Protein AF-A0A7C1D6U0-F1 (afdb_monomer)

Secondary structure (DSSP, 8-state):
---TTS---GGGTPPPTT-EEEEEEETTT--EEEEEEES-HHHHHHHHHHHHHH-SSEEEEEE-TT-PEEP-

Radius of gyration: 12.1 Å; Cα contacts (8 Å, |Δi|>4): 129; chains: 1; bounding box: 32×17×36 Å

Nearest PDB structures (foldseek):
  3zdt-assembly1_A  TM=5.152E-01  e=1.823E+00  Gallus gallus
  5xln-assembly1_A  TM=5.810E-01  e=5.338E+00  Homo sapiens
  6ty3-assembly1_B  TM=4.405E-01  e=2.501E+00  Gallus gallus

Foldseek 3Di:
DQPPVNDDDLVNQAAPPQWKWKWKAFQPPRDIDTDDIGNDPVVQVVVQVVVVVVDVRIDMWMHYNVSDTDDD

pLDDT: mean 85.93, std 13.55, range [39.41, 96.75]

Solvent-accessible surface area (backbone atoms only — not comparable to full-atom values): 4185 Å² total; per-residue (Å²): 114,53,47,102,81,69,49,78,52,54,77,66,57,34,18,58,84,81,24,32,19,36,34,37,29,35,70,88,81,64,54,76,42,83,75,49,79,33,70,49,65,71,59,44,50,54,50,50,54,52,48,49,77,71,38,87,63,43,49,72,48,39,16,32,55,84,29,47,79,56,89,131

Structure (mmCIF, N/CA/C/O backbone):
data_AF-A0A7C1D6U0-F1
#
_entry.id   AF-A0A7C1D6U0-F1
#
loop_
_atom_site.group_PDB
_atom_site.id
_atom_site.type_symbol
_atom_site.label_atom_id
_atom_site.label_alt_id
_atom_site.label_comp_id
_atom_site.label_asym_id
_atom_site.label_entity_id
_atom_site.label_seq_id
_atom_site.pdbx_PDB_ins_code
_atom_site.Cartn_x
_atom_site.Cartn_y
_atom_site.Cartn_z
_atom_site.occupancy
_atom_site.B_iso_or_equiv
_atom_site.auth_seq_id
_atom_site.auth_comp_id
_atom_site.auth_asym_id
_atom_site.auth_atom_id
_atom_site.pdbx_PDB_model_num
ATOM 1 N N . MET A 1 1 ? 3.131 4.046 14.382 1.00 39.41 1 MET A N 1
ATOM 2 C CA . MET A 1 1 ? 4.446 4.277 15.016 1.00 39.41 1 MET A CA 1
ATOM 3 C C . MET A 1 1 ? 4.921 2.929 15.524 1.00 39.41 1 MET A C 1
ATOM 5 O O . MET A 1 1 ? 4.084 2.242 16.097 1.00 39.41 1 MET A O 1
ATOM 9 N N . PRO A 1 2 ? 6.208 2.568 15.377 1.00 45.31 2 PRO A N 1
ATOM 10 C CA . PRO A 1 2 ? 6.727 1.311 15.913 1.00 45.31 2 PRO A CA 1
ATOM 11 C C . PRO A 1 2 ? 6.367 1.186 17.395 1.00 45.31 2 PRO A C 1
ATOM 13 O O . PRO A 1 2 ? 6.333 2.192 18.110 1.00 45.31 2 PRO A O 1
ATOM 16 N N . ASN A 1 3 ? 6.087 -0.028 17.861 1.00 54.16 3 ASN A N 1
ATOM 17 C CA . ASN A 1 3 ? 5.847 -0.254 19.286 1.00 54.16 3 ASN A CA 1
ATOM 18 C C . ASN A 1 3 ? 7.101 0.098 20.127 1.00 54.16 3 ASN A C 1
ATOM 20 O O . ASN A 1 3 ? 8.162 0.398 19.582 1.00 54.16 3 ASN A O 1
ATOM 24 N N . GLU A 1 4 ? 7.010 0.049 21.463 1.00 50.84 4 GLU A N 1
ATOM 25 C CA . GLU A 1 4 ? 8.107 0.410 22.393 1.00 50.84 4 GLU A CA 1
ATOM 26 C C . GLU A 1 4 ? 9.425 -0.372 22.171 1.00 50.84 4 GLU A C 1
ATOM 28 O O . GLU A 1 4 ? 10.467 -0.011 22.715 1.00 50.84 4 GLU A O 1
ATOM 33 N N . HIS A 1 5 ? 9.400 -1.416 21.335 1.00 54.66 5 HIS A N 1
ATOM 34 C CA . HIS A 1 5 ? 10.545 -2.239 20.946 1.00 54.66 5 HIS A CA 1
ATOM 35 C C . HIS A 1 5 ? 11.042 -1.977 19.513 1.00 54.66 5 HIS A C 1
ATOM 37 O O . HIS A 1 5 ? 11.872 -2.732 19.010 1.00 54.66 5 HIS A O 1
ATOM 43 N N . GLY A 1 6 ? 10.545 -0.933 18.842 1.00 55.56 6 GLY A N 1
ATOM 44 C CA . GLY A 1 6 ? 10.934 -0.592 17.473 1.00 55.56 6 GLY A CA 1
ATOM 45 C C . GLY A 1 6 ? 10.404 -1.566 16.416 1.00 55.56 6 GLY A C 1
ATOM 46 O O . GLY A 1 6 ? 10.814 -1.485 15.262 1.00 55.56 6 GLY A O 1
ATOM 47 N N . GLN A 1 7 ? 9.505 -2.485 16.782 1.00 61.69 7 GLN A N 1
ATOM 48 C CA . GLN A 1 7 ? 8.904 -3.410 15.832 1.00 61.69 7 GLN A CA 1
ATOM 49 C C . GLN A 1 7 ? 7.715 -2.744 15.153 1.00 61.69 7 GLN A C 1
ATOM 51 O O . GLN A 1 7 ? 6.775 -2.267 15.796 1.00 61.69 7 GLN A O 1
ATOM 56 N N . ILE A 1 8 ? 7.774 -2.737 13.831 1.00 65.88 8 ILE A N 1
ATOM 57 C CA . ILE A 1 8 ? 6.667 -2.354 12.975 1.00 65.88 8 ILE A CA 1
ATOM 58 C C . ILE A 1 8 ? 5.622 -3.474 13.026 1.00 65.88 8 ILE A C 1
ATOM 60 O O . ILE A 1 8 ? 5.956 -4.651 12.878 1.00 65.88 8 ILE A O 1
ATOM 64 N N . THR A 1 9 ? 4.360 -3.120 13.266 1.00 65.44 9 THR A N 1
ATOM 65 C CA . THR A 1 9 ? 3.256 -4.082 13.349 1.00 65.44 9 THR A CA 1
ATOM 66 C C . THR A 1 9 ? 2.248 -3.857 12.221 1.00 65.44 9 THR A C 1
ATOM 68 O O . THR A 1 9 ? 2.110 -2.735 11.743 1.00 65.44 9 THR A O 1
ATOM 71 N N . PRO A 1 10 ? 1.460 -4.868 11.812 1.00 64.81 10 PRO A N 1
ATOM 72 C CA . PRO A 1 10 ? 0.416 -4.683 10.795 1.00 64.81 10 PRO A CA 1
ATOM 73 C C . PRO A 1 10 ? -0.605 -3.580 11.134 1.00 64.81 10 PRO A C 1
ATOM 75 O O . PRO A 1 10 ? -1.190 -2.961 10.247 1.00 64.81 10 PRO A O 1
ATOM 78 N N . ALA A 1 11 ? -0.800 -3.283 12.426 1.00 68.56 11 ALA A N 1
ATOM 79 C CA . ALA A 1 11 ? -1.666 -2.194 12.876 1.00 68.56 11 ALA A CA 1
ATOM 80 C C . ALA A 1 11 ? -1.174 -0.805 12.430 1.00 68.56 11 ALA A C 1
ATOM 82 O O . ALA A 1 11 ? -1.989 0.109 12.308 1.00 68.56 11 ALA A O 1
ATOM 83 N N . ASP A 1 12 ? 0.123 -0.653 12.155 1.00 72.19 12 ASP A N 1
ATOM 84 C CA . ASP A 1 12 ? 0.724 0.595 11.683 1.00 72.19 12 ASP A CA 1
ATOM 85 C C . ASP A 1 12 ? 0.356 0.925 10.230 1.00 72.19 12 ASP A C 1
ATOM 87 O O . ASP A 1 12 ? 0.330 2.098 9.855 1.00 72.19 12 ASP A O 1
ATOM 91 N N . PHE A 1 13 ? 0.005 -0.088 9.432 1.00 78.44 13 PHE A N 1
ATOM 92 C CA . PHE A 1 13 ? -0.315 0.065 8.005 1.00 78.44 13 PHE A CA 1
ATOM 93 C C . PHE A 1 13 ? -1.763 -0.239 7.654 1.00 78.44 13 PHE A C 1
ATOM 95 O O . PHE A 1 13 ? -2.173 -0.111 6.504 1.00 78.44 13 PHE A O 1
ATOM 102 N N . LYS A 1 14 ? -2.564 -0.558 8.665 1.00 87.88 14 LYS A N 1
ATOM 103 C CA . LYS A 1 14 ? -4.004 -0.713 8.552 1.00 87.88 14 LYS A CA 1
ATOM 104 C C . LYS A 1 14 ? -4.646 0.498 7.866 1.00 87.88 14 LYS A C 1
ATOM 106 O O . LYS A 1 14 ? -4.399 1.648 8.247 1.00 87.88 14 LYS A O 1
ATOM 111 N N . ALA A 1 15 ? -5.499 0.237 6.878 1.00 91.69 15 ALA A N 1
ATOM 112 C CA . ALA A 1 15 ? -6.258 1.291 6.225 1.00 91.69 15 ALA A CA 1
ATOM 113 C C . ALA A 1 15 ? -7.321 1.876 7.174 1.00 91.69 15 ALA A C 1
ATOM 115 O O . ALA A 1 15 ? -7.803 1.190 8.086 1.00 91.69 15 ALA A O 1
ATOM 116 N N . PRO A 1 16 ? -7.732 3.142 6.983 1.00 92.62 16 PRO A N 1
ATOM 117 C CA . PRO A 1 16 ? -8.924 3.658 7.639 1.00 92.62 16 PRO A CA 1
ATOM 118 C C . PRO A 1 16 ? -10.148 2.810 7.277 1.00 92.62 16 PRO A C 1
ATOM 120 O O . PRO A 1 16 ? -10.197 2.205 6.209 1.00 92.62 16 PRO A O 1
ATOM 123 N N . LYS A 1 17 ? -11.156 2.814 8.154 1.00 92.69 17 LYS A N 1
ATOM 124 C CA . LYS A 1 17 ? -12.398 2.061 7.949 1.00 92.69 17 LYS A CA 1
ATOM 125 C C . LYS A 1 17 ? -13.006 2.330 6.564 1.00 92.69 17 LYS A C 1
ATOM 127 O O . LYS A 1 17 ? -13.087 3.492 6.156 1.00 92.69 17 LYS A O 1
ATOM 132 N N . ASP A 1 18 ? -13.449 1.263 5.894 1.00 90.69 18 ASP A N 1
ATOM 133 C CA . ASP A 1 18 ? -14.081 1.293 4.565 1.00 90.69 18 ASP A CA 1
ATOM 134 C C . ASP A 1 18 ? -13.178 1.867 3.445 1.00 90.69 18 ASP A C 1
ATOM 136 O O . ASP A 1 18 ? -13.667 2.364 2.428 1.00 90.69 18 ASP A O 1
ATOM 140 N N . LYS A 1 19 ? -11.850 1.822 3.629 1.00 96.00 19 LYS A N 1
ATOM 141 C CA . LYS A 1 19 ? -10.846 2.225 2.636 1.00 96.00 19 LYS A CA 1
ATOM 142 C C . LYS A 1 19 ? -9.776 1.150 2.463 1.00 96.00 19 LYS A C 1
ATOM 144 O O . LYS A 1 19 ? -9.633 0.244 3.278 1.00 96.00 19 LYS A O 1
ATOM 149 N N . TYR A 1 20 ? -8.981 1.338 1.424 1.00 95.12 20 TYR A N 1
ATOM 150 C CA . TYR A 1 20 ? -7.744 0.635 1.144 1.00 95.12 20 TYR A CA 1
ATOM 151 C C . TYR A 1 20 ? -6.588 1.623 1.212 1.00 95.12 20 TYR A C 1
ATOM 153 O O . TYR A 1 20 ? -6.722 2.762 0.762 1.00 95.12 20 TYR A O 1
ATOM 161 N N . ARG A 1 21 ? -5.457 1.198 1.761 1.00 95.81 21 ARG A N 1
ATOM 162 C CA . ARG A 1 21 ? -4.264 2.030 1.908 1.00 95.81 21 ARG A CA 1
ATOM 163 C C . ARG A 1 21 ? -3.144 1.496 1.040 1.00 95.81 21 ARG A C 1
ATOM 165 O O . ARG A 1 21 ? -2.805 0.325 1.148 1.00 95.81 21 ARG A O 1
ATOM 172 N N . ILE A 1 22 ? -2.545 2.365 0.237 1.00 95.19 22 ILE A N 1
ATOM 173 C CA . ILE A 1 22 ? -1.308 2.062 -0.481 1.00 95.19 22 ILE A CA 1
ATOM 174 C C . ILE A 1 22 ? -0.144 2.593 0.348 1.00 95.19 22 ILE A C 1
ATOM 176 O O . ILE A 1 22 ? -0.107 3.785 0.673 1.00 95.19 22 ILE A O 1
ATOM 180 N N . THR A 1 23 ? 0.810 1.726 0.671 1.00 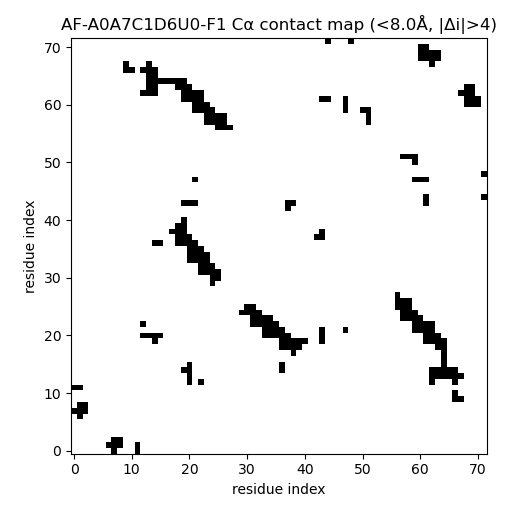94.38 23 THR A N 1
ATOM 181 C CA . THR A 1 23 ? 2.102 2.127 1.236 1.00 94.38 23 THR A CA 1
ATOM 182 C C . THR A 1 23 ? 3.225 1.851 0.249 1.00 94.38 23 THR A C 1
ATOM 184 O O . THR A 1 23 ? 3.099 1.003 -0.633 1.00 94.38 23 THR A O 1
ATOM 187 N N . ARG A 1 24 ? 4.324 2.584 0.404 1.00 92.56 24 ARG A N 1
ATOM 188 C CA . ARG A 1 24 ? 5.556 2.447 -0.368 1.00 92.56 24 ARG A CA 1
ATOM 189 C C . ARG A 1 24 ? 6.714 2.217 0.590 1.00 92.56 24 ARG A C 1
ATOM 191 O O . ARG A 1 24 ? 6.857 3.001 1.519 1.00 92.56 24 ARG A O 1
ATOM 198 N N . GLU A 1 25 ? 7.524 1.203 0.348 1.00 91.62 25 GLU A N 1
ATOM 199 C CA . GLU A 1 25 ? 8.813 0.987 1.005 1.00 91.62 25 GLU A CA 1
ATOM 200 C C . GLU A 1 25 ? 9.932 1.339 0.025 1.00 91.62 25 GLU A C 1
ATOM 202 O O . GLU A 1 25 ? 9.962 0.808 -1.088 1.00 91.62 25 GLU A O 1
ATOM 207 N N . ASP A 1 26 ? 10.813 2.260 0.410 1.00 88.62 26 ASP A N 1
ATOM 208 C CA . ASP A 1 26 ? 12.013 2.581 -0.3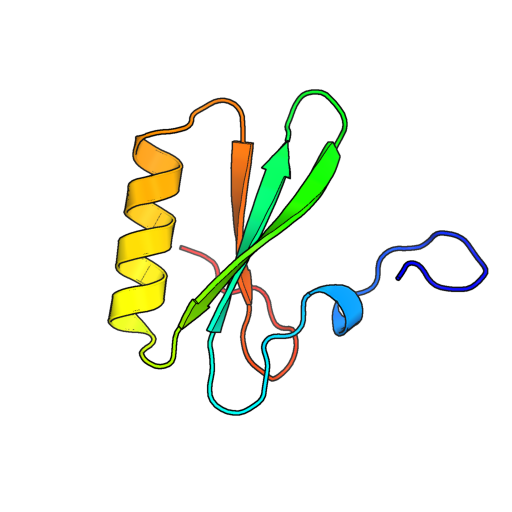67 1.00 88.62 26 ASP A CA 1
ATOM 209 C C . ASP A 1 26 ? 13.025 1.434 -0.233 1.00 88.62 26 ASP A C 1
ATOM 211 O O . ASP A 1 26 ? 13.360 1.011 0.874 1.00 88.62 26 ASP A O 1
ATOM 215 N N . MET A 1 27 ? 13.515 0.896 -1.353 1.00 89.38 27 MET A N 1
ATOM 216 C CA . MET A 1 27 ? 14.431 -0.250 -1.320 1.00 89.38 27 MET A CA 1
ATOM 217 C C . MET A 1 27 ? 15.841 0.104 -0.825 1.00 89.38 27 MET A C 1
ATOM 219 O O . MET A 1 27 ? 16.618 -0.805 -0.524 1.00 89.38 27 MET A O 1
ATOM 223 N N . ASN A 1 28 ? 16.201 1.389 -0.758 1.00 87.69 28 ASN A N 1
ATOM 224 C CA . ASN A 1 28 ? 17.534 1.823 -0.345 1.00 87.69 28 ASN A CA 1
ATOM 225 C C . ASN A 1 28 ? 17.687 1.872 1.177 1.00 87.69 28 ASN A C 1
ATOM 227 O O . ASN A 1 28 ? 18.723 1.454 1.698 1.00 87.69 28 ASN A O 1
ATOM 231 N N . ASP A 1 29 ? 16.686 2.400 1.882 1.00 88.31 29 ASP A N 1
ATOM 232 C CA . ASP A 1 29 ? 16.725 2.603 3.335 1.00 88.31 29 ASP A CA 1
ATOM 233 C C . ASP A 1 29 ? 15.628 1.848 4.107 1.00 88.31 29 ASP A C 1
ATOM 235 O O . ASP A 1 29 ? 15.682 1.791 5.338 1.00 88.31 29 ASP A O 1
ATOM 239 N N . GLY A 1 30 ? 14.688 1.206 3.403 1.00 84.38 30 GLY A N 1
ATOM 240 C CA . GLY A 1 30 ? 13.575 0.460 3.990 1.00 84.38 30 GLY A CA 1
ATOM 241 C C . GLY A 1 30 ? 12.489 1.355 4.591 1.00 84.38 30 GLY A C 1
ATOM 242 O O . GLY A 1 30 ? 11.660 0.874 5.368 1.00 84.38 30 GLY A O 1
ATOM 243 N N . GLU A 1 31 ? 12.490 2.663 4.308 1.00 85.88 31 GLU A N 1
ATOM 244 C CA . GLU A 1 31 ? 11.513 3.574 4.891 1.00 85.88 31 GLU A CA 1
ATOM 245 C C . GLU A 1 31 ? 10.126 3.374 4.264 1.00 85.88 31 GLU A C 1
ATOM 247 O O . GLU A 1 31 ? 9.938 3.426 3.045 1.00 85.88 31 GLU A O 1
ATOM 252 N N . LEU A 1 32 ? 9.128 3.178 5.129 1.00 86.75 32 LEU A N 1
ATOM 253 C CA . LEU A 1 32 ? 7.732 2.972 4.757 1.00 86.75 32 LEU A CA 1
ATOM 254 C C . LEU A 1 32 ? 6.929 4.275 4.822 1.00 86.75 32 LEU A C 1
ATOM 256 O O . LEU A 1 32 ? 6.823 4.920 5.864 1.00 86.75 32 LEU A O 1
ATOM 260 N N . HIS A 1 33 ? 6.271 4.601 3.712 1.00 88.62 33 HIS A N 1
ATOM 261 C CA . HIS A 1 33 ? 5.482 5.814 3.510 1.00 88.62 33 HIS A CA 1
ATOM 262 C C . HI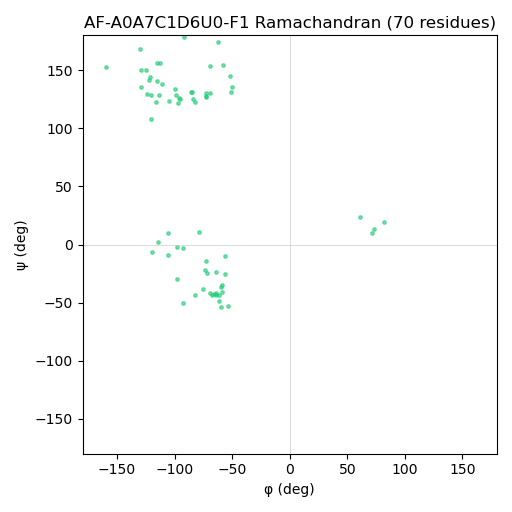S A 1 33 ? 4.039 5.478 3.134 1.00 88.62 33 HIS A C 1
ATOM 264 O O . HIS A 1 33 ? 3.787 4.571 2.341 1.00 88.62 33 HIS A O 1
ATOM 270 N N . ILE A 1 34 ? 3.072 6.241 3.649 1.00 91.62 34 ILE A N 1
ATOM 271 C CA . ILE A 1 34 ? 1.676 6.164 3.190 1.00 91.62 34 ILE A CA 1
ATOM 272 C C . ILE A 1 34 ? 1.540 7.009 1.924 1.00 91.62 34 ILE A C 1
ATOM 274 O O . ILE A 1 34 ? 1.798 8.210 1.951 1.00 91.62 34 ILE A O 1
ATOM 278 N N . VAL A 1 35 ? 1.099 6.390 0.830 1.00 94.50 35 VAL A N 1
ATOM 279 C CA . VAL A 1 35 ? 0.937 7.056 -0.469 1.00 94.50 35 VAL A CA 1
ATOM 280 C C . VAL A 1 35 ? -0.478 7.599 -0.631 1.00 94.50 35 VAL A C 1
ATOM 282 O O . VAL A 1 35 ? -0.664 8.760 -0.993 1.00 94.50 35 VAL A O 1
ATOM 285 N N . ALA A 1 36 ? -1.487 6.759 -0.384 1.00 94.88 36 ALA A N 1
ATOM 286 C CA . ALA A 1 36 ? -2.886 7.113 -0.603 1.00 94.88 36 ALA A CA 1
ATOM 287 C C . ALA A 1 36 ? -3.847 6.224 0.197 1.00 94.88 36 ALA A C 1
ATOM 289 O O . ALA A 1 36 ? -3.563 5.051 0.432 1.00 94.88 36 ALA A O 1
ATOM 290 N N . ASP A 1 37 ? -5.021 6.775 0.521 1.00 96.25 37 ASP A N 1
ATOM 291 C CA . ASP A 1 37 ? -6.179 6.042 1.042 1.00 96.25 37 ASP A CA 1
ATOM 292 C C . ASP A 1 37 ? -7.340 6.145 0.034 1.00 96.25 37 ASP A C 1
ATOM 294 O O . ASP A 1 37 ? -7.775 7.247 -0.312 1.00 96.25 37 ASP A O 1
ATOM 298 N N . ILE A 1 38 ? -7.860 5.009 -0.436 1.00 96.75 38 ILE A N 1
ATOM 299 C CA . ILE A 1 38 ? -8.783 4.904 -1.577 1.00 96.75 38 ILE A CA 1
ATOM 300 C C . ILE A 1 38 ? -10.008 4.069 -1.181 1.00 96.75 38 ILE A C 1
ATOM 302 O O . ILE A 1 38 ? -9.870 3.020 -0.569 1.00 96.75 38 ILE A O 1
ATOM 306 N N . TYR A 1 39 ? -11.222 4.505 -1.528 1.00 93.56 39 TYR A N 1
ATOM 307 C CA . TYR A 1 39 ? -12.460 3.813 -1.125 1.00 93.56 39 TYR A CA 1
ATOM 308 C C . TYR A 1 39 ? -12.750 2.529 -1.913 1.00 93.56 39 TYR A C 1
ATOM 310 O O . TYR A 1 39 ? -13.255 1.555 -1.362 1.00 93.56 39 TYR A O 1
ATOM 318 N N . HIS A 1 40 ? -12.476 2.526 -3.216 1.00 94.12 40 HIS A N 1
ATOM 319 C CA . HIS A 1 40 ? -12.839 1.417 -4.094 1.00 94.12 40 HIS A CA 1
ATOM 320 C C . HIS A 1 40 ? -11.644 0.503 -4.334 1.00 94.12 40 HIS A C 1
ATOM 322 O O . HIS A 1 40 ? -10.587 0.978 -4.748 1.00 94.12 40 HIS A O 1
ATOM 328 N N . TYR A 1 41 ? -11.848 -0.798 -4.121 1.00 93.81 41 TYR A N 1
ATOM 329 C CA . TYR A 1 41 ? -10.818 -1.822 -4.289 1.00 93.81 41 TYR A CA 1
ATOM 330 C C . TYR A 1 41 ? -10.178 -1.767 -5.678 1.00 93.81 41 TYR A C 1
ATOM 332 O O . TYR A 1 41 ? -8.969 -1.597 -5.777 1.00 93.81 41 TYR A O 1
ATOM 340 N N . ASP A 1 42 ? -10.990 -1.799 -6.738 1.00 95.75 42 ASP A N 1
ATOM 341 C CA . ASP A 1 42 ? -10.493 -1.820 -8.119 1.00 95.75 42 ASP A CA 1
ATOM 342 C C . ASP A 1 42 ? -9.646 -0.583 -8.450 1.00 95.75 42 ASP A C 1
ATOM 344 O O . ASP A 1 42 ? -8.637 -0.671 -9.145 1.00 95.75 42 ASP A O 1
ATOM 348 N N . CYS A 1 43 ? -10.018 0.585 -7.913 1.00 96.00 43 CYS A N 1
ATOM 349 C CA . CYS A 1 43 ? -9.227 1.802 -8.073 1.00 96.00 43 CYS A CA 1
ATOM 350 C C . CYS A 1 43 ? -7.906 1.725 -7.303 1.00 96.00 43 CYS A C 1
ATOM 352 O O . CYS A 1 43 ? -6.879 2.160 -7.818 1.00 96.00 43 CYS A O 1
ATOM 354 N N . ALA A 1 44 ? -7.931 1.199 -6.077 1.00 96.12 44 ALA A N 1
ATOM 355 C CA . ALA A 1 44 ? -6.737 1.066 -5.254 1.00 96.12 44 ALA A CA 1
ATOM 356 C C . ALA A 1 44 ? -5.743 0.079 -5.877 1.00 96.12 44 ALA A C 1
ATOM 358 O O . ALA A 1 44 ? -4.557 0.387 -5.967 1.00 96.12 44 ALA A O 1
ATOM 359 N N . LEU A 1 45 ? -6.251 -1.042 -6.391 1.00 95.62 45 LEU A N 1
ATOM 360 C CA . LEU A 1 45 ? -5.487 -2.041 -7.126 1.00 95.62 45 LEU A CA 1
ATOM 361 C C . LEU A 1 45 ? -4.844 -1.439 -8.381 1.00 95.62 45 LEU A C 1
ATOM 363 O O . LEU A 1 45 ? -3.626 -1.482 -8.524 1.00 95.62 45 LEU A O 1
ATOM 367 N N . LEU A 1 46 ? -5.641 -0.794 -9.240 1.00 96.38 46 LEU A N 1
ATOM 368 C CA . LEU A 1 46 ? -5.146 -0.192 -10.480 1.00 96.38 46 LEU A CA 1
ATOM 369 C C . LEU A 1 46 ? -4.060 0.864 -10.221 1.00 96.38 46 LEU A C 1
ATOM 371 O O . LEU A 1 46 ? -3.071 0.937 -10.948 1.00 96.38 46 LEU A O 1
ATOM 375 N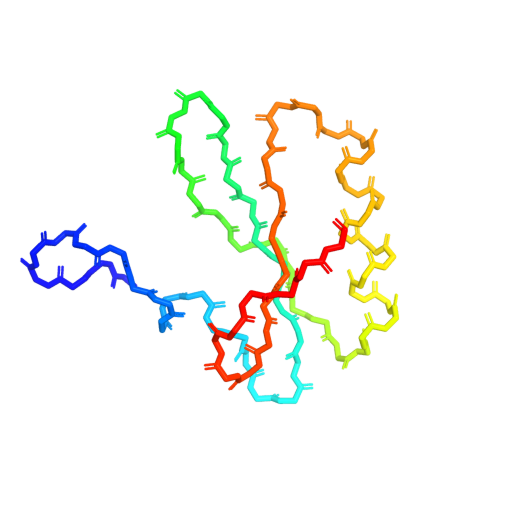 N . ILE A 1 47 ? -4.237 1.695 -9.189 1.00 95.81 47 ILE A N 1
ATOM 376 C CA . ILE A 1 47 ? -3.248 2.711 -8.814 1.00 95.81 47 ILE A CA 1
ATOM 377 C C . ILE A 1 47 ? -1.973 2.051 -8.278 1.00 95.81 47 ILE A C 1
ATOM 379 O O . ILE A 1 47 ? -0.883 2.465 -8.668 1.00 95.81 47 ILE A O 1
ATOM 383 N N . A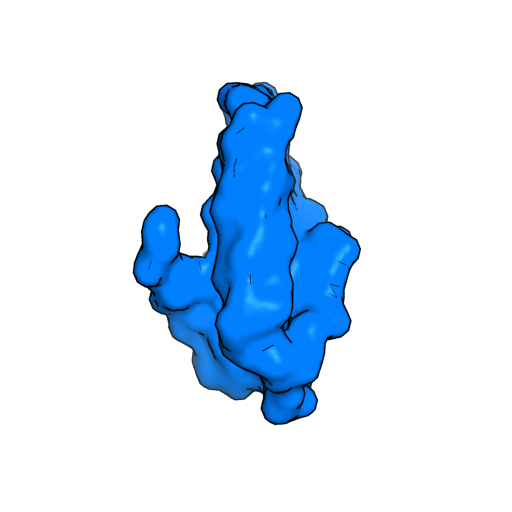LA A 1 48 ? -2.086 1.029 -7.426 1.00 94.88 48 ALA A N 1
ATOM 384 C CA . ALA A 1 48 ? -0.930 0.328 -6.874 1.00 94.88 48 ALA A CA 1
ATOM 385 C C . ALA A 1 48 ? -0.112 -0.386 -7.966 1.00 94.88 48 ALA A C 1
ATOM 387 O O . ALA A 1 48 ? 1.112 -0.254 -8.006 1.00 94.88 48 ALA A O 1
ATOM 388 N N . GLU A 1 49 ? -0.778 -1.064 -8.906 1.00 94.38 49 GLU A N 1
ATOM 389 C CA . GLU A 1 49 ? -0.135 -1.671 -10.078 1.00 94.38 49 GLU A CA 1
ATOM 390 C C . GLU A 1 49 ? 0.549 -0.623 -10.964 1.00 94.38 49 GLU A C 1
ATOM 392 O O . GLU A 1 49 ? 1.684 -0.814 -11.407 1.00 94.38 49 GLU A O 1
ATOM 397 N N . TRP A 1 50 ? -0.116 0.513 -11.201 1.00 95.69 50 TRP A N 1
ATOM 398 C CA . TRP A 1 50 ? 0.447 1.596 -12.002 1.00 95.69 50 TRP A CA 1
ATOM 399 C C . TRP A 1 50 ? 1.690 2.216 -11.354 1.00 95.69 50 TRP A C 1
ATOM 401 O O . TRP A 1 50 ? 2.675 2.462 -12.050 1.00 95.69 50 TRP A O 1
ATOM 411 N N . LEU A 1 51 ? 1.672 2.428 -10.035 1.00 94.62 51 LEU A N 1
ATOM 412 C CA . LEU A 1 51 ? 2.825 2.918 -9.276 1.00 94.62 51 LEU A CA 1
ATOM 413 C C . LEU A 1 51 ? 4.000 1.939 -9.362 1.00 94.62 51 LEU A C 1
ATOM 415 O O . LEU A 1 51 ? 5.097 2.342 -9.744 1.00 94.62 51 LEU A O 1
ATOM 419 N N . ARG A 1 52 ? 3.748 0.646 -9.131 1.00 90.50 52 ARG A N 1
ATOM 420 C CA . ARG A 1 52 ? 4.754 -0.422 -9.244 1.00 90.50 52 ARG A CA 1
ATOM 421 C C . ARG A 1 52 ? 5.369 -0.517 -10.642 1.00 90.50 52 ARG A C 1
ATOM 423 O O . ARG A 1 52 ? 6.545 -0.825 -10.787 1.00 90.50 52 ARG A O 1
ATOM 430 N N . ALA A 1 53 ? 4.593 -0.249 -11.690 1.00 93.06 53 ALA A N 1
ATOM 431 C CA . ALA A 1 53 ? 5.104 -0.240 -13.059 1.00 93.06 53 ALA A CA 1
ATOM 432 C C . ALA A 1 53 ? 5.970 0.995 -13.381 1.00 93.06 53 ALA A C 1
ATOM 434 O O . ALA A 1 53 ? 6.734 0.973 -14.350 1.00 93.06 53 ALA A O 1
ATOM 435 N N . LYS A 1 54 ? 5.822 2.089 -12.623 1.00 93.56 54 LYS A N 1
ATOM 436 C CA . LYS A 1 54 ? 6.513 3.367 -12.856 1.00 93.56 54 LYS A CA 1
ATOM 437 C C . LYS A 1 54 ? 7.749 3.563 -11.993 1.00 93.56 54 LYS A C 1
ATOM 439 O O . LYS A 1 54 ? 8.668 4.241 -12.443 1.00 93.56 54 LYS A O 1
ATOM 444 N N . ASP A 1 55 ? 7.758 2.987 -10.802 1.00 90.25 55 ASP A N 1
ATOM 445 C CA . ASP A 1 55 ? 8.827 3.118 -9.824 1.00 90.25 55 ASP A CA 1
ATOM 446 C C . ASP A 1 55 ? 9.399 1.728 -9.514 1.00 90.2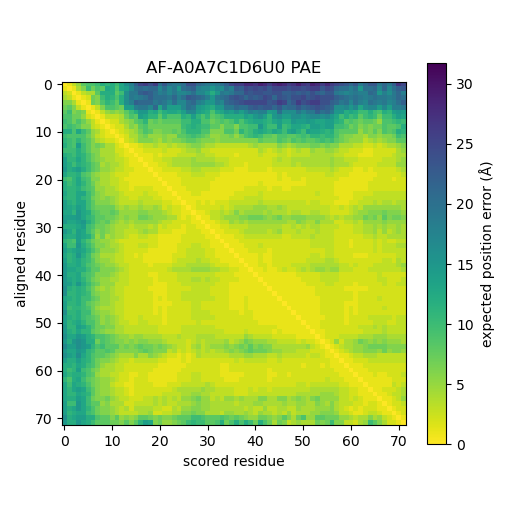5 55 ASP A C 1
ATOM 448 O O . ASP A 1 55 ? 8.734 0.893 -8.906 1.00 90.25 55 ASP A O 1
ATOM 452 N N . GLN A 1 56 ? 10.620 1.480 -10.001 1.00 87.44 56 GLN A N 1
ATOM 453 C CA . GLN A 1 56 ? 11.346 0.220 -9.796 1.00 87.44 56 GLN A CA 1
ATOM 454 C C . GLN A 1 56 ? 12.270 0.253 -8.572 1.00 87.44 56 GLN A C 1
ATOM 456 O O . GLN A 1 56 ? 12.909 -0.754 -8.277 1.00 87.44 56 GLN A O 1
ATOM 461 N N . GLU A 1 57 ? 12.366 1.392 -7.886 1.00 89.12 57 GLU A N 1
ATOM 462 C CA . GLU A 1 57 ? 13.221 1.579 -6.708 1.00 89.12 57 GLU A CA 1
ATOM 463 C C . GLU A 1 57 ? 12.431 1.426 -5.402 1.00 89.12 57 GLU A C 1
ATOM 465 O O . GLU A 1 57 ? 13.003 1.474 -4.314 1.00 89.12 57 GLU A O 1
ATOM 470 N N . SER A 1 58 ? 11.120 1.199 -5.509 1.00 91.62 58 SER A N 1
ATOM 471 C CA . SER A 1 58 ? 10.221 1.051 -4.374 1.00 91.62 58 SER A CA 1
ATOM 472 C C . SER A 1 58 ? 9.370 -0.212 -4.467 1.00 91.62 58 SER A C 1
ATOM 474 O O . SER A 1 58 ? 8.964 -0.647 -5.547 1.00 91.62 58 SER A O 1
ATOM 476 N N . VAL A 1 59 ? 9.014 -0.761 -3.307 1.00 90.81 59 VAL A N 1
ATOM 477 C CA . VAL A 1 59 ? 8.001 -1.813 -3.179 1.00 90.81 59 VAL A CA 1
ATOM 478 C C . VAL A 1 59 ? 6.687 -1.180 -2.735 1.00 90.81 59 VAL A C 1
ATOM 480 O O . VAL A 1 59 ? 6.662 -0.352 -1.827 1.00 90.81 59 VAL A O 1
ATOM 483 N N . PHE A 1 60 ? 5.581 -1.555 -3.374 1.00 92.81 60 PHE A N 1
ATOM 484 C CA . PHE A 1 60 ? 4.252 -1.058 -3.024 1.00 92.81 60 PHE A CA 1
ATOM 485 C C . PHE A 1 60 ? 3.411 -2.168 -2.415 1.00 92.81 60 PHE A C 1
ATOM 487 O O . PHE A 1 60 ? 3.384 -3.284 -2.930 1.00 92.81 60 PHE A O 1
ATOM 494 N N . PHE A 1 61 ? 2.678 -1.820 -1.365 1.00 92.50 61 PHE A N 1
ATOM 495 C CA . PHE A 1 61 ? 1.776 -2.718 -0.655 1.00 92.50 61 PHE A CA 1
ATOM 496 C C . PHE A 1 61 ? 0.381 -2.110 -0.602 1.00 92.50 61 PHE A C 1
ATOM 498 O O . PHE A 1 61 ? 0.225 -0.885 -0.562 1.00 92.50 61 PHE A O 1
ATOM 505 N N . LEU A 1 62 ? -0.632 -2.968 -0.572 1.00 95.06 62 LEU A N 1
ATOM 506 C CA . LEU A 1 62 ? -2.030 -2.580 -0.457 1.00 95.06 62 LEU A CA 1
ATOM 507 C C . LEU A 1 62 ? -2.610 -3.218 0.802 1.00 95.06 62 LEU A C 1
ATOM 509 O O . LEU A 1 62 ? -2.505 -4.424 0.984 1.00 95.06 62 LEU A O 1
ATOM 513 N N . TRP A 1 63 ? -3.246 -2.419 1.650 1.00 93.81 63 TRP A N 1
ATOM 514 C CA . TRP A 1 63 ? -3.782 -2.856 2.937 1.00 93.81 63 TRP A CA 1
ATOM 515 C C . TRP A 1 63 ? -5.282 -2.616 3.012 1.00 93.81 63 TRP A C 1
ATOM 517 O O . TRP A 1 63 ? -5.773 -1.594 2.524 1.00 93.81 63 TRP A O 1
ATOM 527 N N . ASP A 1 64 ? -6.001 -3.524 3.668 1.00 93.44 64 ASP A N 1
ATOM 528 C CA . ASP A 1 64 ? -7.407 -3.332 4.022 1.00 93.44 64 ASP A CA 1
ATOM 529 C C . ASP A 1 64 ? -7.591 -2.720 5.427 1.00 93.44 64 ASP A C 1
ATOM 531 O O . ASP A 1 64 ? -6.644 -2.465 6.185 1.00 93.44 64 ASP A O 1
ATOM 535 N N . ASP A 1 65 ? -8.850 -2.491 5.799 1.00 91.94 65 ASP A N 1
ATOM 536 C CA . ASP A 1 65 ? -9.243 -1.961 7.103 1.00 91.94 65 ASP A CA 1
ATOM 537 C C . ASP A 1 65 ? -9.231 -3.005 8.233 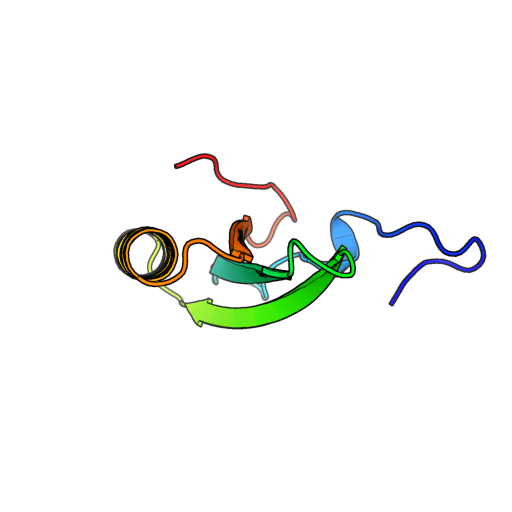1.00 91.94 65 ASP A C 1
ATOM 539 O O . ASP A 1 65 ? -9.692 -2.732 9.347 1.00 91.94 65 ASP A O 1
ATOM 543 N N . LYS A 1 66 ? -8.677 -4.195 7.984 1.00 89.56 66 LYS A N 1
ATOM 544 C CA . LYS A 1 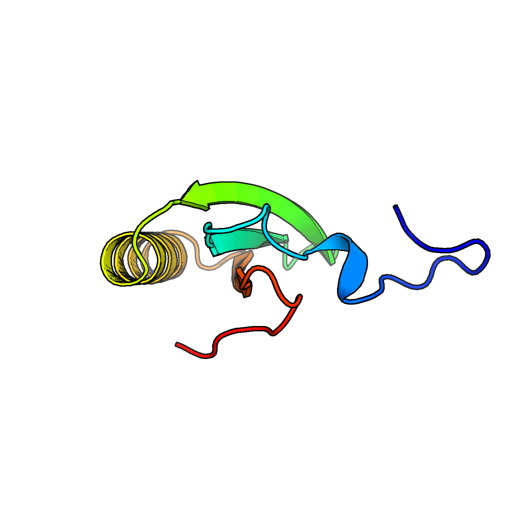66 ? -8.313 -5.202 8.988 1.00 89.56 66 LYS A CA 1
ATOM 545 C C . LYS A 1 66 ? -6.801 -5.254 9.205 1.00 89.56 66 LYS A C 1
ATOM 547 O O . LYS A 1 66 ? -6.371 -5.849 10.190 1.00 89.56 66 LYS A O 1
ATOM 552 N N . GLY A 1 67 ? -6.023 -4.559 8.374 1.00 86.50 67 GLY A N 1
ATOM 553 C CA . GLY A 1 67 ? -4.562 -4.572 8.404 1.00 86.50 67 GLY A CA 1
ATOM 554 C C . GLY A 1 67 ? -3.973 -5.780 7.683 1.00 86.50 67 GLY A C 1
ATOM 555 O O . GLY A 1 67 ? -2.834 -6.148 7.955 1.00 86.50 67 GLY A O 1
ATOM 556 N N . GLN A 1 68 ? -4.749 -6.419 6.806 1.00 87.25 68 GLN A N 1
ATOM 557 C CA . GLN A 1 68 ? -4.271 -7.494 5.956 1.00 87.25 68 GLN A CA 1
ATOM 558 C C . GLN A 1 68 ? -3.650 -6.907 4.686 1.00 87.25 68 GLN A C 1
ATOM 560 O O . GLN A 1 68 ? -4.256 -6.063 4.023 1.00 87.25 68 GLN A O 1
ATOM 565 N N . GLU A 1 69 ? -2.451 -7.380 4.352 1.00 87.50 69 GLU A N 1
ATOM 566 C CA . GLU A 1 69 ? -1.833 -7.119 3.056 1.00 87.50 69 GLU A CA 1
ATOM 567 C C . GLU A 1 69 ? -2.595 -7.871 1.959 1.00 87.50 69 GLU A C 1
ATOM 569 O O . GLU A 1 69 ? -2.863 -9.074 2.067 1.00 87.50 69 GLU A O 1
ATOM 574 N N . ILE A 1 70 ? -2.943 -7.157 0.897 1.00 85.44 70 ILE A N 1
ATOM 575 C CA . ILE A 1 70 ? -3.544 -7.699 -0.311 1.00 85.44 70 ILE A CA 1
ATOM 576 C C . ILE A 1 70 ? -2.420 -7.912 -1.323 1.00 85.44 70 ILE A C 1
ATOM 578 O O . ILE A 1 70 ? -1.733 -6.962 -1.686 1.00 85.44 70 ILE A O 1
ATOM 582 N N . ILE A 1 71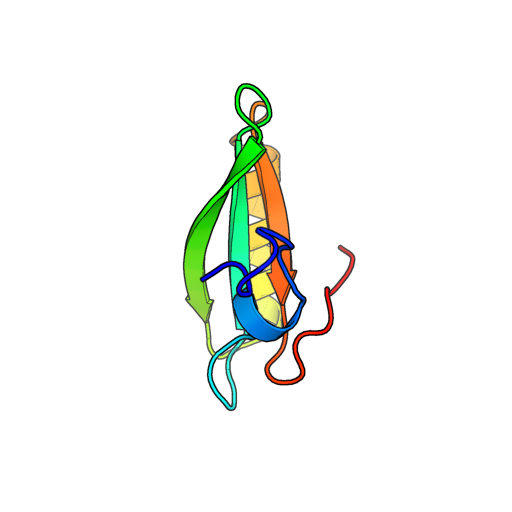 ? -2.258 -9.150 -1.792 1.00 83.06 71 ILE A N 1
ATOM 583 C CA . ILE A 1 71 ? -1.254 -9.519 -2.799 1.00 83.06 71 ILE A CA 1
ATOM 584 C C . ILE A 1 71 ? -1.825 -9.261 -4.199 1.00 83.06 71 ILE A C 1
ATOM 586 O O . ILE A 1 71 ? -2.939 -9.707 -4.491 1.00 83.06 71 ILE A O 1
ATOM 590 N N . PHE A 1 72 ? -1.056 -8.577 -5.049 1.00 78.00 72 PHE A N 1
ATOM 591 C CA . PHE A 1 72 ? -1.396 -8.247 -6.436 1.00 78.00 72 PHE A CA 1
ATOM 592 C C . PHE A 1 72 ? -0.176 -8.289 -7.368 1.00 78.00 72 PHE A C 1
ATOM 594 O O . PHE A 1 72 ? 0.967 -7.996 -6.929 1.00 78.00 72 PHE A O 1
#

Mean predicted aligned error: 5.43 Å

Sequence (72 aa):
MPNEHGQITPADFKAPKDKYRITREDMNDGELHIVADIYHYDCALLIAEWLRAKDQESVFFLWDDKGQEIIF